Protein AF-A0A2V8DXL6-F1 (afdb_monomer)

Mean predicted aligned error: 6.65 Å

pLDDT: mean 88.21, std 13.23, range [35.91, 98.19]

Structure (mmCIF, N/CA/C/O backbone):
data_AF-A0A2V8DXL6-F1
#
_entry.id   AF-A0A2V8DXL6-F1
#
loop_
_atom_site.group_PDB
_atom_site.id
_atom_site.type_symbol
_atom_site.label_atom_id
_atom_site.label_alt_id
_atom_site.label_comp_id
_atom_site.label_asym_id
_atom_site.label_entity_id
_atom_site.label_seq_id
_atom_site.pdbx_PDB_ins_code
_atom_site.Cartn_x
_atom_site.Cartn_y
_atom_site.Cartn_z
_atom_site.occupancy
_atom_site.B_iso_or_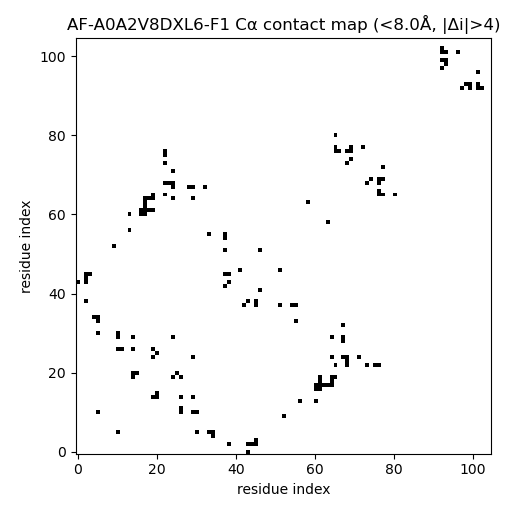equiv
_atom_site.auth_seq_id
_atom_site.auth_comp_id
_atom_site.auth_asym_id
_atom_site.auth_atom_id
_atom_site.pdbx_PDB_model_num
ATOM 1 N N . MET A 1 1 ? -5.921 -16.799 17.909 1.00 35.91 1 MET A N 1
ATOM 2 C CA . MET A 1 1 ? -6.701 -15.595 18.262 1.00 35.91 1 MET A CA 1
ATOM 3 C C . MET A 1 1 ? -6.657 -14.706 17.033 1.00 35.91 1 MET A C 1
ATOM 5 O O . MET A 1 1 ? -5.553 -14.402 16.611 1.00 35.91 1 MET A O 1
ATOM 9 N N . ARG A 1 2 ? -7.790 -14.450 16.365 1.00 43.59 2 ARG A N 1
ATOM 10 C CA . ARG A 1 2 ? -7.811 -13.587 15.170 1.00 43.59 2 ARG A CA 1
ATOM 11 C C . ARG A 1 2 ? -7.597 -12.141 15.632 1.00 43.59 2 ARG A C 1
ATOM 13 O O . ARG A 1 2 ? -8.335 -11.737 16.534 1.00 43.59 2 ARG A O 1
ATOM 20 N N . PRO A 1 3 ? -6.613 -11.399 15.104 1.00 50.16 3 PRO A N 1
ATOM 21 C CA . PRO A 1 3 ? -6.424 -10.003 15.475 1.00 50.16 3 PRO A CA 1
ATOM 22 C C . PRO A 1 3 ? -7.647 -9.183 15.092 1.00 50.16 3 PRO A C 1
ATOM 24 O O . PRO A 1 3 ? -8.432 -9.578 14.227 1.00 50.16 3 PRO A O 1
ATOM 27 N N . THR A 1 4 ? -7.859 -8.077 15.798 1.00 57.34 4 THR A N 1
ATOM 28 C CA . THR A 1 4 ? -9.035 -7.233 15.598 1.00 57.34 4 THR A CA 1
ATOM 29 C C . THR A 1 4 ? -9.073 -6.782 14.133 1.00 57.34 4 THR A C 1
ATOM 31 O O . THR A 1 4 ? -8.122 -6.132 13.688 1.00 57.34 4 THR A O 1
ATOM 34 N N . PRO A 1 5 ? -10.118 -7.137 13.363 1.00 71.75 5 PRO A N 1
ATOM 35 C CA . PRO A 1 5 ? -10.225 -6.719 11.972 1.00 71.75 5 PRO A CA 1
ATOM 36 C C . PRO A 1 5 ? -10.211 -5.192 11.893 1.00 71.75 5 PRO A C 1
ATOM 38 O O . PRO A 1 5 ? -10.829 -4.526 12.729 1.00 71.75 5 PRO A O 1
ATOM 41 N N . VAL A 1 6 ? -9.515 -4.630 10.901 1.00 84.88 6 VAL A N 1
ATOM 42 C CA . VAL A 1 6 ? -9.605 -3.190 10.627 1.00 84.88 6 VAL A CA 1
ATOM 43 C C . VAL A 1 6 ? -11.059 -2.874 10.273 1.00 84.88 6 VAL A C 1
ATOM 45 O O . VAL A 1 6 ? -11.664 -3.560 9.450 1.00 84.88 6 VAL A O 1
ATOM 48 N N . ASP A 1 7 ? -11.630 -1.857 10.917 1.00 90.75 7 ASP A N 1
ATOM 49 C CA . ASP A 1 7 ? -13.033 -1.481 10.732 1.00 90.75 7 ASP A CA 1
ATOM 50 C C . ASP A 1 7 ? -13.348 -1.169 9.256 1.00 90.75 7 ASP A C 1
ATOM 52 O O . ASP A 1 7 ? -12.593 -0.467 8.578 1.00 90.75 7 ASP A O 1
ATOM 56 N N . ALA A 1 8 ? -14.482 -1.664 8.752 1.00 91.50 8 ALA A N 1
ATOM 57 C CA . ALA A 1 8 ? -14.863 -1.537 7.345 1.00 91.50 8 ALA A CA 1
ATOM 58 C C . ALA A 1 8 ? -15.037 -0.079 6.874 1.00 91.50 8 ALA A C 1
ATOM 60 O O . ALA A 1 8 ? -14.762 0.233 5.712 1.00 91.50 8 ALA A O 1
ATOM 61 N N . VAL A 1 9 ? -15.467 0.829 7.756 1.00 94.00 9 VAL A N 1
ATOM 62 C CA . VAL A 1 9 ? -15.563 2.268 7.466 1.00 94.00 9 VAL A CA 1
ATOM 63 C C . VAL A 1 9 ? -14.166 2.860 7.307 1.00 94.00 9 VAL A C 1
ATOM 65 O O . VAL A 1 9 ? -13.919 3.633 6.378 1.00 94.00 9 VAL A O 1
ATOM 68 N N . VAL A 1 10 ? -13.228 2.456 8.170 1.00 94.25 10 VAL A N 1
ATOM 69 C CA . VAL A 1 10 ? -11.824 2.876 8.078 1.00 94.25 10 VAL A CA 1
ATOM 70 C C . VAL A 1 10 ? -11.196 2.352 6.790 1.00 94.25 10 VAL A C 1
ATOM 72 O O . VAL A 1 10 ? -10.592 3.141 6.065 1.00 94.25 10 VAL A O 1
ATOM 75 N N . VAL A 1 11 ? -11.387 1.070 6.460 1.00 96.25 11 VAL A N 1
ATOM 76 C CA . VAL A 1 11 ? -10.889 0.469 5.212 1.00 96.25 11 VAL A CA 1
ATOM 77 C C . VAL A 1 11 ? -11.399 1.238 3.998 1.00 96.25 11 VAL A C 1
ATOM 79 O O . VAL A 1 11 ? -10.594 1.640 3.164 1.00 96.25 11 VAL A O 1
ATOM 82 N N . ARG A 1 12 ? -12.707 1.512 3.909 1.00 97.38 12 ARG A N 1
ATOM 83 C CA . ARG A 1 12 ? -13.288 2.243 2.771 1.00 97.38 12 ARG A CA 1
ATOM 84 C C . ARG A 1 12 ? -12.683 3.635 2.602 1.00 97.38 12 ARG A C 1
ATOM 86 O O . ARG A 1 12 ? -12.292 4.010 1.503 1.00 97.38 12 ARG A O 1
ATOM 93 N N . ARG A 1 13 ? -12.531 4.377 3.697 1.00 97.38 13 ARG A N 1
ATOM 94 C CA . ARG A 1 13 ? -11.904 5.705 3.670 1.00 97.38 13 ARG A CA 1
ATOM 95 C C . ARG A 1 13 ? -10.437 5.640 3.231 1.00 97.38 13 ARG A C 1
ATOM 97 O O . ARG A 1 13 ? -9.969 6.505 2.496 1.00 97.38 13 ARG A O 1
ATOM 104 N N . LEU A 1 14 ? -9.687 4.644 3.708 1.00 97.94 14 LEU A N 1
ATOM 105 C CA . LEU A 1 14 ? -8.287 4.460 3.316 1.00 97.94 14 LEU A CA 1
ATOM 106 C C . LEU A 1 14 ? -8.163 3.991 1.863 1.00 97.94 14 LEU A C 1
ATOM 108 O O . LEU A 1 14 ? -7.239 4.422 1.187 1.00 97.94 14 LEU A O 1
ATOM 112 N N . TYR A 1 15 ? -9.115 3.201 1.368 1.00 98.19 15 TYR A N 1
ATOM 113 C CA . TYR A 1 15 ? -9.213 2.785 -0.030 1.00 98.19 15 TYR A CA 1
ATOM 114 C C . TYR A 1 15 ? -9.388 3.979 -0.977 1.00 98.19 15 TYR A C 1
ATOM 116 O O . TYR A 1 15 ? -8.664 4.101 -1.967 1.00 98.19 15 TYR A O 1
ATOM 124 N N . GLU A 1 16 ? -10.279 4.911 -0.629 1.00 97.94 16 GLU A N 1
ATOM 125 C CA . GLU A 1 16 ? -10.453 6.170 -1.362 1.00 97.94 16 GLU A CA 1
ATOM 126 C C . GLU A 1 16 ? -9.169 7.016 -1.335 1.00 97.94 16 GLU A C 1
ATOM 128 O O . GLU A 1 16 ? -8.690 7.458 -2.380 1.00 97.94 16 GLU A O 1
ATOM 133 N N . ARG A 1 17 ? -8.549 7.184 -0.156 1.00 97.94 17 ARG A N 1
ATOM 134 C CA . ARG A 1 17 ? -7.273 7.913 -0.008 1.00 97.94 17 ARG A CA 1
ATOM 135 C C . ARG A 1 17 ? -6.119 7.276 -0.780 1.00 97.94 17 ARG A C 1
ATOM 137 O O . ARG A 1 17 ? -5.260 7.998 -1.269 1.00 97.94 17 ARG A O 1
ATOM 144 N N . ALA A 1 18 ? -6.097 5.951 -0.876 1.00 97.44 18 ALA A N 1
ATOM 145 C CA . ALA A 1 18 ? -5.102 5.196 -1.626 1.00 97.44 18 ALA A CA 1
ATOM 146 C C . ALA A 1 18 ? -5.297 5.297 -3.148 1.00 97.44 18 ALA A C 1
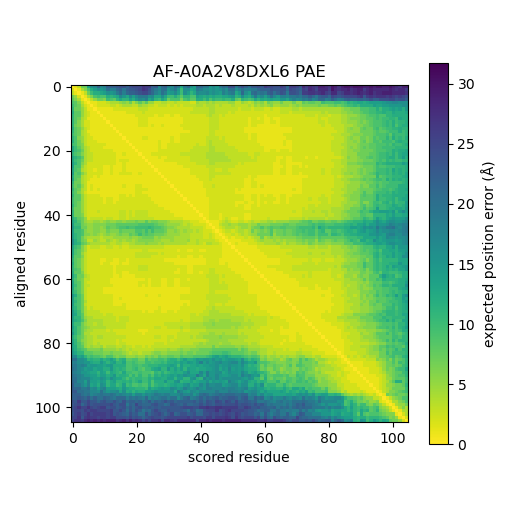ATOM 148 O O . ALA A 1 18 ? -4.450 4.826 -3.902 1.00 97.44 18 ALA A O 1
ATOM 149 N N . LYS A 1 19 ? -6.426 5.867 -3.606 1.00 97.69 19 LYS A N 1
ATOM 150 C CA . LYS A 1 19 ? -6.851 5.873 -5.014 1.00 97.69 19 LYS A CA 1
ATOM 151 C C . LYS A 1 19 ? -6.876 4.459 -5.606 1.00 97.69 19 LYS A C 1
ATOM 153 O O . LYS A 1 19 ? -6.594 4.275 -6.786 1.00 97.69 19 LYS A O 1
ATOM 158 N N . ALA A 1 20 ? -7.218 3.462 -4.788 1.00 97.19 20 ALA A N 1
ATOM 159 C CA . ALA A 1 20 ? -7.122 2.048 -5.144 1.00 97.19 20 ALA A CA 1
ATOM 160 C C . ALA A 1 20 ? -8.048 1.653 -6.313 1.00 97.19 20 ALA A C 1
ATOM 162 O O . ALA A 1 20 ? -7.689 0.802 -7.127 1.00 97.19 20 ALA A O 1
ATOM 163 N N . GLU A 1 21 ? -9.183 2.345 -6.466 1.00 97.12 21 GLU A N 1
ATOM 164 C CA . GLU A 1 21 ? -10.108 2.158 -7.593 1.00 97.12 21 GLU A CA 1
ATOM 165 C C . GLU A 1 21 ? -9.459 2.435 -8.951 1.00 97.12 21 GLU A C 1
ATOM 167 O O . GLU A 1 21 ? -9.804 1.788 -9.935 1.00 97.12 21 GLU A O 1
ATOM 172 N N . ARG A 1 22 ? -8.451 3.319 -9.003 1.00 96.75 22 ARG A N 1
ATOM 173 C CA . ARG A 1 22 ? -7.683 3.592 -10.226 1.00 96.75 22 ARG A CA 1
ATOM 174 C C . ARG A 1 22 ? -7.112 2.317 -10.847 1.00 96.75 22 ARG A C 1
ATOM 176 O O . ARG A 1 22 ? -6.965 2.277 -12.061 1.00 96.75 22 ARG A O 1
ATOM 183 N N . TRP A 1 23 ? -6.796 1.320 -10.022 1.00 96.88 23 TRP A N 1
ATOM 184 C CA . TRP A 1 23 ? -6.155 0.068 -10.420 1.00 96.88 23 TRP A CA 1
ATOM 185 C C . TRP A 1 23 ? -7.124 -1.114 -10.507 1.00 96.88 23 TRP A C 1
ATOM 187 O O . TRP A 1 23 ? -6.668 -2.241 -10.691 1.00 96.88 23 TRP A O 1
ATOM 197 N N . ASN A 1 24 ? -8.433 -0.881 -10.335 1.00 96.25 24 ASN A N 1
ATOM 198 C CA . ASN A 1 24 ? -9.446 -1.921 -10.116 1.00 96.25 24 ASN A CA 1
ATOM 199 C C . ASN A 1 24 ? -9.087 -2.883 -8.964 1.00 96.25 24 ASN A C 1
ATOM 201 O O . ASN A 1 24 ? -9.433 -4.063 -9.013 1.00 96.25 24 ASN A O 1
ATOM 205 N N . LEU A 1 25 ? -8.376 -2.396 -7.939 1.00 97.69 25 LEU A N 1
ATOM 206 C CA . LEU A 1 25 ? -7.955 -3.222 -6.810 1.00 97.69 25 LEU A CA 1
ATOM 207 C C . LEU A 1 25 ? -9.179 -3.619 -5.967 1.00 97.69 25 LEU A C 1
ATOM 209 O O . LEU A 1 25 ? -9.897 -2.733 -5.512 1.00 97.69 25 LEU A O 1
ATOM 213 N N . PRO A 1 26 ? -9.426 -4.907 -5.690 1.00 97.31 26 PRO A N 1
ATOM 214 C CA . PRO A 1 26 ? -10.496 -5.296 -4.780 1.00 97.31 26 PRO A CA 1
ATOM 215 C C . PRO A 1 26 ? -10.276 -4.733 -3.361 1.00 97.31 26 PRO A C 1
ATOM 217 O O . PRO A 1 26 ? -9.163 -4.729 -2.831 1.00 97.31 26 PRO A O 1
ATOM 220 N N . ILE A 1 27 ? -11.338 -4.221 -2.728 1.00 96.50 27 ILE A N 1
ATOM 221 C CA . ILE A 1 27 ? -11.243 -3.568 -1.407 1.00 96.50 27 ILE A CA 1
ATOM 222 C C . ILE A 1 27 ? -10.762 -4.521 -0.302 1.00 96.50 27 ILE A C 1
ATOM 224 O O . ILE A 1 27 ? -10.103 -4.091 0.643 1.00 96.50 27 ILE A O 1
ATOM 228 N N . ASP A 1 28 ? -11.075 -5.807 -0.425 1.00 96.38 28 ASP A N 1
ATOM 229 C CA . ASP A 1 28 ? -10.646 -6.884 0.463 1.00 96.38 28 ASP A CA 1
ATOM 230 C C . ASP A 1 28 ? -9.139 -7.142 0.380 1.00 96.38 28 ASP A C 1
ATOM 232 O O . ASP A 1 28 ? -8.512 -7.340 1.419 1.00 96.38 28 ASP A O 1
ATOM 236 N N . VAL A 1 29 ? -8.533 -7.024 -0.806 1.00 97.31 29 VAL A N 1
ATOM 237 C CA . VAL A 1 29 ? -7.070 -7.115 -0.963 1.00 97.31 29 VAL A CA 1
ATOM 238 C C . VAL A 1 29 ? -6.372 -5.996 -0.185 1.00 97.31 29 VAL A C 1
ATOM 240 O O . VAL A 1 29 ? -5.418 -6.244 0.556 1.00 97.31 29 VAL A O 1
ATOM 243 N N . LEU A 1 30 ? -6.869 -4.757 -0.283 1.00 97.06 30 LEU A N 1
ATOM 244 C CA . LEU A 1 30 ? -6.313 -3.649 0.499 1.00 97.06 30 LEU A CA 1
ATOM 245 C C . LEU A 1 30 ? -6.562 -3.837 2.006 1.00 97.06 30 LEU A C 1
ATOM 247 O O . LEU A 1 30 ? -5.682 -3.545 2.816 1.00 97.06 30 LEU A O 1
ATOM 251 N N . ALA A 1 31 ? -7.743 -4.327 2.392 1.00 96.50 31 ALA A N 1
ATOM 252 C CA . ALA A 1 31 ? -8.077 -4.597 3.788 1.00 96.50 31 ALA A CA 1
ATOM 253 C C . ALA A 1 31 ? -7.110 -5.611 4.418 1.00 96.50 31 ALA A C 1
ATOM 255 O O . ALA A 1 31 ? -6.612 -5.380 5.521 1.00 96.50 31 ALA A O 1
ATOM 256 N N . GLU A 1 32 ? -6.803 -6.689 3.696 1.00 96.00 32 GLU A N 1
ATOM 257 C CA . GLU A 1 32 ? -5.873 -7.729 4.136 1.00 96.00 32 GLU A CA 1
ATOM 258 C C . GLU A 1 32 ? -4.444 -7.191 4.278 1.00 96.00 32 GLU A C 1
ATOM 260 O O . GLU A 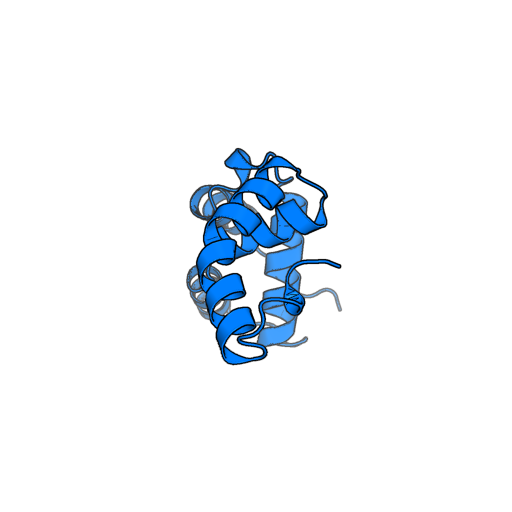1 32 ? -3.755 -7.480 5.260 1.00 96.00 32 GLU A O 1
ATOM 265 N N . ALA A 1 33 ? -4.007 -6.333 3.352 1.00 96.56 33 ALA A N 1
ATOM 266 C CA . ALA A 1 33 ? -2.702 -5.683 3.437 1.00 96.56 33 ALA A CA 1
ATOM 267 C C . ALA A 1 33 ? -2.594 -4.759 4.666 1.00 96.56 33 ALA A C 1
ATOM 269 O O . ALA A 1 33 ? -1.603 -4.811 5.400 1.00 96.56 33 ALA A O 1
ATOM 270 N N . LEU A 1 34 ? -3.627 -3.951 4.937 1.00 95.94 34 LEU A N 1
ATOM 271 C CA . LEU A 1 34 ? -3.695 -3.091 6.125 1.00 95.94 34 LEU A CA 1
ATOM 272 C C . LEU A 1 34 ? -3.696 -3.918 7.417 1.00 95.94 34 LEU A C 1
ATOM 274 O O . LEU A 1 34 ? -3.012 -3.560 8.379 1.00 95.94 34 LEU A O 1
ATOM 278 N N . HIS A 1 35 ? -4.430 -5.033 7.429 1.00 93.25 35 HIS A N 1
ATOM 279 C CA . HIS A 1 35 ? -4.476 -5.956 8.557 1.00 93.25 35 HIS A CA 1
ATOM 280 C C . HIS A 1 35 ? -3.107 -6.583 8.823 1.00 93.25 35 HIS A C 1
ATOM 282 O O . HIS A 1 35 ? -2.575 -6.438 9.922 1.00 93.25 35 HIS A O 1
ATOM 288 N N . THR A 1 36 ? -2.488 -7.166 7.796 1.00 93.62 36 THR A N 1
ATOM 289 C CA . THR A 1 36 ? -1.144 -7.756 7.870 1.00 93.62 36 THR A CA 1
ATOM 290 C C . THR A 1 36 ? -0.116 -6.740 8.372 1.00 93.62 36 THR A C 1
ATOM 292 O O . THR A 1 36 ? 0.744 -7.062 9.193 1.00 93.62 36 THR A O 1
ATOM 295 N N . SER A 1 37 ? -0.198 -5.490 7.906 1.00 94.19 37 SER A N 1
ATOM 296 C CA . SER A 1 37 ? 0.689 -4.416 8.359 1.00 94.19 37 SER A CA 1
ATOM 297 C C . SER A 1 37 ? 0.490 -4.112 9.848 1.00 94.19 37 SER A C 1
ATOM 299 O O . SER A 1 37 ? 1.459 -4.063 10.607 1.00 94.19 37 SER A O 1
ATOM 301 N N . ALA A 1 38 ? -0.763 -3.966 10.289 1.00 93.69 38 ALA A N 1
ATOM 302 C CA . ALA A 1 38 ? -1.094 -3.710 11.687 1.00 93.69 38 ALA A CA 1
ATOM 303 C C . ALA A 1 38 ? -0.667 -4.860 12.613 1.00 93.69 38 ALA A C 1
ATOM 305 O O . ALA A 1 38 ? -0.078 -4.608 13.664 1.00 93.69 38 ALA A O 1
ATOM 306 N N . GLU A 1 39 ? -0.901 -6.114 12.218 1.00 92.50 39 GLU A N 1
ATOM 307 C CA . GLU A 1 39 ? -0.452 -7.295 12.962 1.00 92.50 39 GLU A CA 1
ATOM 308 C C . GLU A 1 39 ? 1.070 -7.321 13.126 1.00 92.50 39 GLU A C 1
ATOM 310 O O . GLU A 1 39 ? 1.572 -7.585 14.218 1.00 92.50 39 GLU A O 1
ATOM 315 N N . ARG A 1 40 ? 1.822 -7.004 12.065 1.00 92.88 40 ARG A N 1
ATOM 316 C CA . ARG A 1 40 ? 3.291 -6.951 12.120 1.00 92.88 40 ARG A CA 1
ATOM 317 C C . ARG A 1 40 ? 3.807 -5.852 13.042 1.00 92.88 40 ARG A C 1
ATOM 319 O O . ARG A 1 40 ? 4.852 -6.031 13.660 1.00 92.88 40 ARG A O 1
ATOM 326 N N . THR A 1 41 ? 3.106 -4.723 13.129 1.00 94.38 41 THR A N 1
ATOM 327 C CA . THR A 1 41 ? 3.528 -3.583 13.952 1.00 94.38 41 THR A CA 1
ATOM 328 C C . THR A 1 41 ? 3.133 -3.725 15.421 1.00 94.38 41 THR A C 1
ATOM 330 O O . THR A 1 41 ? 3.945 -3.426 16.291 1.00 94.38 41 THR A O 1
ATOM 333 N N . PHE A 1 42 ? 1.918 -4.188 15.714 1.00 92.81 42 PHE A N 1
ATOM 334 C CA . PHE A 1 42 ? 1.384 -4.227 17.083 1.00 92.81 42 PHE A CA 1
ATOM 335 C C . PHE A 1 42 ? 1.364 -5.629 17.703 1.00 92.81 42 PHE A C 1
ATOM 337 O O . PHE A 1 42 ? 1.133 -5.786 18.903 1.00 92.81 42 PHE A O 1
ATOM 344 N N . GLY A 1 43 ? 1.636 -6.660 16.905 1.00 87.25 43 GLY A N 1
ATOM 345 C CA . GLY A 1 43 ? 1.648 -8.042 17.355 1.00 87.25 43 GLY A CA 1
ATOM 346 C C . GLY A 1 43 ? 0.264 -8.556 17.777 1.00 87.25 43 GLY A C 1
ATOM 347 O O . GLY A 1 43 ? -0.765 -7.916 17.546 1.00 87.25 43 GLY A O 1
ATOM 348 N N . PRO A 1 44 ? 0.214 -9.726 18.438 1.00 79.38 44 PRO A N 1
ATOM 349 C CA . PRO A 1 44 ? -1.040 -10.405 18.773 1.00 79.38 44 PRO A CA 1
ATOM 350 C C . PRO A 1 44 ? -1.871 -9.687 19.847 1.00 79.38 44 PRO A C 1
ATOM 352 O O . PRO A 1 44 ? -3.059 -9.969 19.981 1.00 79.38 44 PRO A O 1
ATOM 355 N N . GLN A 1 45 ? -1.256 -8.780 20.612 1.00 81.88 45 GLN A N 1
ATOM 356 C CA . GLN A 1 45 ? -1.933 -7.954 21.620 1.00 81.88 45 GLN A CA 1
ATOM 357 C C . GLN A 1 45 ? -2.807 -6.867 20.963 1.00 81.88 45 GLN A C 1
ATOM 359 O O . GLN A 1 45 ? -3.744 -6.372 21.586 1.00 81.88 45 GLN A O 1
ATOM 364 N N . GLY A 1 46 ? -2.525 -6.525 19.698 1.00 83.44 46 GLY A N 1
ATOM 365 C CA . GLY A 1 46 ? -3.186 -5.447 18.973 1.00 83.44 46 GLY A CA 1
ATOM 366 C C . GLY A 1 46 ? -2.785 -4.055 19.466 1.00 83.44 46 GLY A C 1
ATOM 367 O O . GLY A 1 46 ? -2.066 -3.892 20.450 1.00 83.44 46 GLY A O 1
ATOM 368 N N . ALA A 1 47 ? -3.259 -3.033 18.754 1.00 87.50 47 ALA A N 1
ATOM 369 C CA . ALA A 1 47 ? -3.102 -1.639 19.155 1.00 87.50 47 ALA A CA 1
ATOM 370 C C . ALA A 1 47 ? -4.376 -1.109 19.828 1.00 87.50 47 ALA A C 1
ATOM 372 O O . ALA A 1 47 ? -5.485 -1.518 19.463 1.00 87.50 47 ALA A O 1
ATOM 373 N N . PRO A 1 48 ? -4.255 -0.114 20.723 1.00 87.75 48 PRO A N 1
ATOM 374 C CA . PRO A 1 48 ? -5.380 0.731 21.095 1.00 87.75 48 PRO A CA 1
ATOM 375 C C . PRO A 1 48 ? -6.024 1.352 19.837 1.00 87.75 48 PRO A C 1
ATOM 377 O O . PRO A 1 48 ? -5.292 1.793 18.945 1.00 87.75 48 PRO A O 1
ATOM 380 N N . PRO A 1 49 ? -7.364 1.476 19.750 1.00 84.44 49 PRO A N 1
ATOM 381 C CA . PRO A 1 49 ? -8.042 1.925 18.526 1.00 84.44 49 PRO A CA 1
ATOM 382 C C . PRO A 1 49 ? -7.524 3.253 17.950 1.00 84.44 49 PRO A C 1
ATOM 384 O O . PRO A 1 49 ? -7.323 3.374 16.743 1.00 84.44 49 PRO A O 1
ATOM 387 N N . GLY A 1 50 ? -7.241 4.240 18.808 1.00 88.06 50 GLY A N 1
ATOM 388 C CA . GLY A 1 50 ? -6.709 5.538 18.375 1.00 88.06 50 GLY A CA 1
ATOM 389 C C . GLY A 1 50 ? -5.260 5.491 17.877 1.00 88.06 50 GLY A C 1
ATOM 390 O O . GLY A 1 50 ? -4.853 6.341 17.088 1.00 88.06 50 GLY A O 1
ATOM 391 N N . GLU A 1 51 ? -4.476 4.508 18.319 1.00 92.44 51 GLU A N 1
ATOM 392 C CA . GLU A 1 51 ? -3.103 4.292 17.856 1.00 92.44 51 GLU A CA 1
ATOM 393 C C . GLU A 1 51 ? -3.083 3.531 16.531 1.00 92.44 51 GLU A C 1
ATOM 395 O O . GLU A 1 51 ? -2.376 3.933 15.607 1.00 92.44 51 GLU A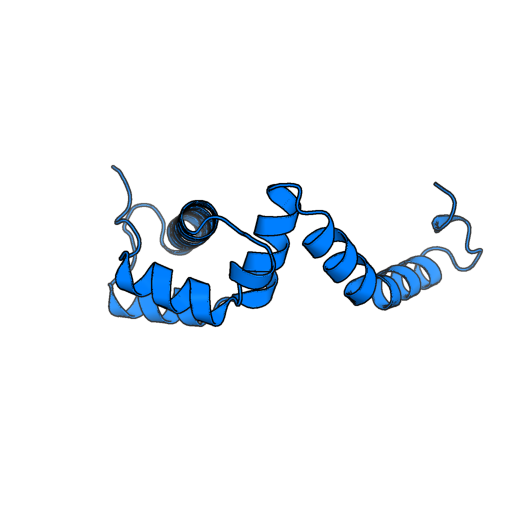 O 1
ATOM 400 N N . LEU A 1 52 ? -3.940 2.512 16.407 1.00 92.25 52 LEU A N 1
ATOM 401 C CA . LEU A 1 52 ? -4.152 1.775 15.165 1.00 92.25 52 LEU A CA 1
ATOM 402 C C . LEU A 1 52 ? -4.569 2.720 14.037 1.00 92.25 52 LEU A C 1
ATOM 404 O O . LEU A 1 52 ? -3.956 2.717 12.973 1.00 92.25 52 LEU A O 1
ATOM 408 N N . GLN A 1 53 ? -5.575 3.566 14.274 1.00 91.88 53 GLN A N 1
ATOM 409 C CA . GLN A 1 53 ? -6.048 4.500 13.256 1.00 91.88 53 GLN A CA 1
ATOM 410 C C . GLN A 1 53 ? -4.940 5.463 12.807 1.00 91.88 53 GLN A C 1
ATOM 412 O O . GLN A 1 53 ? -4.751 5.656 11.608 1.00 91.88 53 GLN A O 1
ATOM 417 N N . ARG A 1 54 ? -4.179 6.031 13.751 1.00 94.19 54 ARG A N 1
ATOM 418 C CA . ARG A 1 54 ? -3.076 6.953 13.444 1.00 94.19 54 ARG A CA 1
ATOM 419 C C . ARG A 1 54 ? -1.978 6.275 12.630 1.00 94.19 54 ARG A C 1
ATOM 421 O O . ARG A 1 54 ? -1.459 6.865 11.689 1.00 94.19 54 ARG A O 1
ATOM 428 N N . TYR A 1 55 ? -1.645 5.037 12.983 1.00 96.38 55 TYR A N 1
ATOM 429 C CA . TYR A 1 55 ? -0.679 4.235 12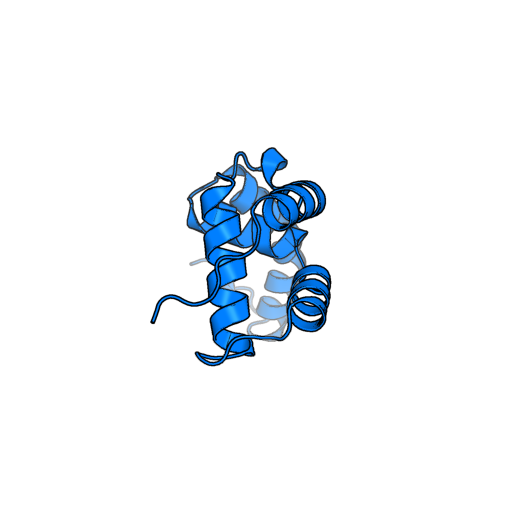.249 1.00 96.38 55 TYR A CA 1
ATOM 430 C C . TYR A 1 55 ? -1.143 3.975 10.812 1.00 96.38 55 TYR A C 1
ATOM 432 O O . TYR A 1 55 ? -0.416 4.300 9.877 1.00 96.38 55 TYR A O 1
ATOM 440 N N . LEU A 1 56 ? -2.370 3.483 10.616 1.00 95.94 56 LEU A N 1
ATOM 441 C CA . LEU A 1 56 ? -2.905 3.206 9.278 1.00 95.94 56 LEU A CA 1
ATOM 442 C C . LEU A 1 56 ? -2.978 4.476 8.415 1.00 95.94 56 LEU A C 1
ATOM 444 O O . LEU A 1 56 ? -2.702 4.437 7.220 1.00 95.94 56 LEU A O 1
ATOM 448 N N . GLU A 1 57 ? -3.306 5.620 9.019 1.00 95.12 57 GLU A N 1
ATOM 449 C CA . GLU A 1 57 ? -3.318 6.920 8.341 1.00 95.12 57 GLU A CA 1
ATOM 450 C C . GLU A 1 57 ? -1.919 7.451 7.985 1.00 95.12 57 GLU A C 1
ATOM 452 O O . GLU A 1 57 ? -1.829 8.314 7.109 1.00 95.12 57 GLU A O 1
ATOM 457 N N . SER A 1 58 ? -0.860 6.960 8.640 1.00 96.50 58 SER A N 1
ATOM 458 C CA . SER A 1 58 ? 0.538 7.327 8.364 1.00 96.50 58 SER A CA 1
ATOM 459 C C . SER A 1 58 ? 1.199 6.503 7.258 1.00 96.50 58 SER A C 1
ATOM 461 O O . SER A 1 58 ? 2.292 6.851 6.815 1.00 96.50 58 SER A O 1
ATOM 463 N N . LEU A 1 59 ? 0.556 5.426 6.798 1.00 97.31 59 LEU A N 1
ATOM 464 C CA . LEU A 1 59 ? 1.079 4.604 5.710 1.00 97.31 59 LEU A CA 1
ATOM 465 C C . LEU A 1 59 ? 1.108 5.387 4.389 1.00 97.31 59 LEU A C 1
ATOM 467 O O . LEU A 1 59 ? 0.257 6.241 4.124 1.00 97.31 59 LEU A O 1
ATOM 471 N N . HIS A 1 60 ? 2.051 5.029 3.518 1.00 96.44 60 HIS A N 1
ATOM 472 C CA . HIS A 1 60 ? 2.076 5.471 2.124 1.00 96.44 60 HIS A CA 1
ATOM 473 C C . HIS A 1 60 ? 0.985 4.739 1.331 1.00 96.44 60 HIS A C 1
ATOM 475 O O . HIS A 1 60 ? 1.246 3.775 0.621 1.00 96.44 60 HIS A O 1
ATOM 481 N N . LEU A 1 61 ? -0.269 5.160 1.522 1.00 97.50 61 LEU A N 1
ATOM 482 C CA . LEU A 1 61 ? -1.452 4.441 1.038 1.00 97.50 61 LEU A CA 1
ATOM 483 C C . LEU A 1 61 ? -1.494 4.295 -0.488 1.00 97.50 61 LEU A C 1
ATOM 485 O O . LEU A 1 61 ? -1.900 3.244 -0.972 1.00 97.50 61 LEU A O 1
ATOM 489 N N . GLU A 1 62 ? -1.077 5.321 -1.236 1.00 96.88 62 GLU A N 1
ATOM 490 C CA . GLU A 1 62 ? -1.036 5.250 -2.705 1.00 96.88 62 GLU A CA 1
ATOM 491 C C . GLU A 1 62 ? -0.016 4.200 -3.178 1.00 96.88 62 GLU A C 1
ATOM 493 O O . GLU A 1 62 ? -0.368 3.329 -3.974 1.00 96.88 62 GLU A O 1
ATOM 498 N N . ASP A 1 63 ? 1.197 4.199 -2.616 1.00 95.88 63 ASP A N 1
ATOM 499 C CA . ASP A 1 63 ? 2.235 3.211 -2.944 1.00 95.88 63 ASP A CA 1
ATOM 500 C C . ASP A 1 63 ? 1.824 1.796 -2.523 1.00 95.88 63 ASP A C 1
ATOM 502 O O . ASP A 1 63 ? 2.053 0.832 -3.254 1.00 95.88 63 ASP A O 1
ATOM 506 N N . LEU A 1 64 ? 1.170 1.664 -1.363 1.00 96.88 64 LEU A N 1
ATOM 507 C CA . LEU A 1 64 ? 0.627 0.391 -0.896 1.00 96.88 64 LEU A CA 1
ATOM 508 C C . LEU A 1 64 ? -0.406 -0.162 -1.886 1.00 96.88 64 LEU A C 1
ATOM 510 O O . LEU A 1 64 ? -0.342 -1.340 -2.228 1.00 96.88 64 LEU A O 1
ATOM 514 N N . ALA A 1 65 ? -1.323 0.672 -2.386 1.00 97.81 65 ALA A N 1
ATOM 515 C CA . ALA A 1 65 ? -2.304 0.242 -3.379 1.00 97.81 65 ALA A CA 1
ATOM 516 C C . ALA A 1 65 ? -1.661 -0.142 -4.717 1.00 97.81 65 ALA A C 1
ATOM 518 O O . ALA A 1 65 ? -2.080 -1.135 -5.309 1.00 97.81 65 ALA A O 1
ATOM 519 N N . VAL A 1 66 ? -0.634 0.584 -5.176 1.00 97.38 66 VAL A N 1
ATOM 520 C CA . VAL A 1 66 ? 0.133 0.202 -6.376 1.00 97.38 66 VAL A CA 1
ATOM 521 C C . VAL A 1 66 ? 0.802 -1.156 -6.171 1.00 97.38 66 VAL A C 1
ATOM 523 O O . VAL A 1 66 ? 0.666 -2.031 -7.020 1.00 97.38 66 VAL A O 1
ATOM 526 N N . ALA A 1 67 ? 1.469 -1.370 -5.034 1.00 97.06 67 ALA A N 1
ATOM 527 C CA . ALA A 1 67 ? 2.137 -2.633 -4.730 1.00 97.06 67 ALA A CA 1
ATOM 528 C C . ALA A 1 67 ? 1.151 -3.812 -4.662 1.00 97.06 67 ALA A C 1
ATOM 530 O O . ALA A 1 67 ? 1.411 -4.859 -5.255 1.00 97.06 67 ALA A O 1
ATOM 531 N N . CYS A 1 68 ? 0.005 -3.634 -3.996 1.00 97.88 68 CYS A N 1
ATOM 532 C CA . CYS A 1 68 ? -1.064 -4.631 -3.971 1.00 97.88 68 CYS A CA 1
ATOM 533 C C . CYS A 1 68 ? -1.603 -4.913 -5.379 1.00 97.88 68 CYS A C 1
ATOM 535 O O . CYS A 1 68 ? -1.712 -6.070 -5.764 1.00 97.88 68 CYS A O 1
ATOM 537 N N . ALA A 1 69 ? -1.879 -3.882 -6.181 1.00 97.50 69 ALA A N 1
ATOM 538 C CA . ALA A 1 69 ? -2.366 -4.061 -7.547 1.00 97.50 69 ALA A CA 1
ATOM 539 C C . ALA A 1 69 ? -1.346 -4.776 -8.449 1.00 97.50 69 ALA A C 1
ATOM 541 O O . ALA A 1 69 ? -1.729 -5.624 -9.252 1.00 97.50 69 ALA A O 1
ATOM 542 N N . CYS A 1 70 ? -0.050 -4.494 -8.292 1.00 97.00 70 CYS A N 1
ATOM 543 C CA . CYS A 1 70 ? 1.014 -5.239 -8.963 1.00 97.00 70 CYS A CA 1
ATOM 544 C C . CYS A 1 70 ? 1.021 -6.721 -8.552 1.00 97.00 70 CYS A C 1
ATOM 546 O O . CYS A 1 70 ? 1.169 -7.588 -9.414 1.00 97.00 70 CYS A O 1
ATOM 548 N N . ALA A 1 71 ? 0.843 -7.018 -7.259 1.00 96.94 71 ALA A N 1
ATOM 549 C CA . ALA A 1 71 ? 0.778 -8.388 -6.744 1.00 96.94 71 ALA A CA 1
ATOM 550 C C . ALA A 1 71 ? -0.453 -9.157 -7.259 1.00 96.94 71 ALA A C 1
ATOM 552 O O . ALA A 1 71 ? -0.344 -10.344 -7.553 1.00 96.94 71 ALA A O 1
ATOM 553 N N . GLU A 1 72 ? -1.578 -8.465 -7.455 1.00 96.81 72 GLU A N 1
ATOM 554 C CA . GLU A 1 72 ? -2.796 -9.001 -8.086 1.00 96.81 72 GLU A CA 1
ATOM 555 C C . GLU A 1 72 ? -2.694 -9.118 -9.622 1.00 96.81 72 GLU A C 1
ATOM 557 O O . GLU A 1 72 ? -3.634 -9.559 -10.280 1.00 96.81 72 GLU A O 1
ATOM 562 N N . GLY A 1 73 ? -1.563 -8.733 -10.224 1.00 95.25 73 GLY A N 1
ATOM 563 C CA . GLY A 1 73 ? -1.327 -8.874 -11.664 1.00 95.25 73 GLY A CA 1
ATOM 564 C C . GLY A 1 73 ? -1.892 -7.744 -12.533 1.00 95.25 73 GLY A C 1
ATOM 565 O O . GLY A 1 73 ? -2.059 -7.929 -13.736 1.00 95.25 73 GLY A O 1
ATOM 566 N N . SER A 1 74 ? -2.169 -6.565 -11.969 1.00 97.06 74 SER A N 1
ATOM 567 C CA . SER A 1 74 ? -2.629 -5.402 -12.739 1.00 97.06 74 SER A CA 1
ATOM 568 C C . SER A 1 74 ? -1.521 -4.850 -13.645 1.00 97.06 74 SER A C 1
ATOM 570 O O . SER A 1 74 ? -0.578 -4.208 -13.174 1.00 97.06 74 SER A O 1
ATOM 572 N N . GLU A 1 75 ? -1.647 -5.049 -14.963 1.00 95.50 75 GLU A N 1
ATOM 573 C CA . GLU A 1 75 ? -0.711 -4.500 -15.962 1.00 95.50 75 GLU A CA 1
ATOM 574 C C . GLU A 1 75 ? -0.592 -2.975 -15.860 1.00 95.50 75 GLU A C 1
ATOM 576 O O . GLU A 1 75 ? 0.506 -2.426 -15.904 1.00 95.50 75 GLU A O 1
ATOM 581 N N . GLN A 1 76 ? -1.709 -2.281 -15.638 1.00 95.25 76 GLN A N 1
ATOM 582 C CA . GLN A 1 76 ? -1.725 -0.824 -15.520 1.00 95.25 76 GLN A CA 1
ATOM 583 C C . GLN A 1 76 ? -0.918 -0.328 -14.305 1.00 95.25 76 GLN A C 1
ATOM 585 O O . GLN A 1 76 ? -0.222 0.690 -14.392 1.00 95.25 76 GLN A O 1
ATOM 590 N N . ALA A 1 77 ? -1.002 -1.039 -13.175 1.00 96.19 77 ALA A N 1
ATOM 591 C CA . ALA A 1 77 ? -0.206 -0.734 -11.989 1.00 96.19 77 ALA A CA 1
ATOM 592 C C . ALA A 1 77 ? 1.284 -0.999 -12.249 1.00 96.19 77 ALA A C 1
ATOM 594 O O . ALA A 1 77 ? 2.120 -0.154 -11.923 1.00 96.19 77 ALA A O 1
ATOM 595 N N . TRP A 1 78 ? 1.612 -2.105 -12.926 1.00 95.06 78 TRP A N 1
ATOM 596 C CA . TRP A 1 78 ? 2.980 -2.427 -13.334 1.00 95.06 78 TRP A CA 1
ATOM 597 C C . TRP A 1 78 ? 3.581 -1.380 -14.273 1.00 95.06 78 TRP A C 1
ATOM 599 O O . TRP A 1 78 ? 4.702 -0.921 -14.047 1.00 95.06 78 TRP A O 1
ATOM 609 N N . GLU A 1 79 ? 2.843 -0.940 -15.292 1.00 94.56 79 GLU A N 1
ATOM 610 C CA . GLU A 1 79 ? 3.280 0.126 -16.196 1.00 94.56 79 GLU A CA 1
ATOM 611 C C . GLU A 1 79 ? 3.549 1.433 -15.449 1.00 94.56 79 GLU A C 1
ATOM 613 O O . GLU A 1 79 ? 4.539 2.118 -15.723 1.00 94.56 79 GLU A O 1
ATOM 618 N N . HIS A 1 80 ? 2.675 1.797 -14.507 1.00 93.81 80 HIS A N 1
ATOM 619 C CA . HIS A 1 80 ? 2.861 2.981 -13.679 1.00 93.81 80 HIS A CA 1
ATOM 620 C C . HIS A 1 80 ? 4.101 2.868 -12.795 1.00 93.81 80 HIS A C 1
ATOM 622 O O . HIS A 1 80 ? 4.942 3.767 -12.843 1.00 93.81 80 HIS A O 1
ATOM 628 N N . PHE A 1 81 ? 4.234 1.763 -12.062 1.00 92.56 81 PHE A N 1
ATOM 629 C CA . PHE A 1 81 ? 5.366 1.487 -11.185 1.00 92.56 81 PHE A CA 1
ATOM 630 C C . PHE A 1 81 ? 6.690 1.545 -11.954 1.00 92.56 81 PHE A C 1
ATOM 632 O O . PHE A 1 81 ? 7.610 2.277 -11.585 1.00 92.56 81 PHE A O 1
ATOM 639 N N . VAL A 1 82 ? 6.777 0.835 -13.083 1.00 90.50 82 VAL A N 1
ATOM 640 C CA . VAL A 1 82 ? 7.981 0.833 -13.916 1.00 90.50 82 VAL A CA 1
ATOM 641 C C . VAL A 1 82 ? 8.249 2.227 -14.467 1.00 90.50 82 VAL A C 1
ATOM 643 O O . VAL A 1 82 ? 9.383 2.683 -14.398 1.00 90.50 82 VAL A O 1
ATOM 646 N N . ARG A 1 83 ? 7.247 2.940 -14.992 1.00 90.75 83 ARG A N 1
ATOM 647 C CA . ARG A 1 83 ? 7.443 4.297 -15.527 1.00 90.75 83 ARG A CA 1
ATOM 648 C C . ARG A 1 83 ? 8.000 5.258 -14.475 1.00 90.75 83 ARG A C 1
ATOM 650 O O . ARG A 1 83 ? 8.857 6.073 -14.806 1.00 90.75 83 ARG A O 1
ATOM 657 N N . GLU A 1 84 ? 7.528 5.160 -13.239 1.00 89.19 84 GLU A N 1
ATOM 658 C CA . GLU A 1 84 ? 7.912 6.058 -12.150 1.00 89.19 84 GLU A CA 1
ATOM 659 C C . GLU A 1 84 ? 9.295 5.737 -11.575 1.00 89.19 84 GLU A C 1
ATOM 661 O O . GLU A 1 84 ? 10.108 6.638 -11.364 1.00 89.19 84 GLU A O 1
ATOM 666 N N . HIS A 1 85 ? 9.614 4.451 -11.404 1.00 84.69 85 HIS A N 1
ATOM 667 C CA . HIS A 1 85 ? 10.875 4.031 -10.792 1.00 84.69 85 HIS A CA 1
ATOM 668 C C . HIS A 1 85 ? 12.004 3.764 -11.793 1.00 84.69 85 HIS A C 1
ATOM 670 O O . HIS A 1 85 ? 13.175 3.789 -11.408 1.00 84.69 85 HIS A O 1
ATOM 676 N N . ARG A 1 86 ? 11.715 3.577 -13.087 1.00 83.19 86 ARG A N 1
ATOM 677 C CA . ARG A 1 86 ? 12.735 3.336 -14.125 1.00 83.19 86 ARG A CA 1
ATOM 678 C C . ARG A 1 86 ? 13.876 4.363 -14.106 1.00 83.19 86 ARG A C 1
ATOM 680 O O . ARG A 1 86 ? 15.025 3.931 -14.141 1.00 83.19 86 ARG A O 1
ATOM 687 N N . PRO A 1 87 ? 13.644 5.685 -13.972 1.00 84.31 87 PRO A N 1
ATOM 688 C CA . PRO A 1 87 ? 14.740 6.655 -13.950 1.00 84.31 87 PRO A CA 1
ATOM 689 C C . PRO A 1 87 ? 15.690 6.505 -12.755 1.00 84.31 87 PRO A C 1
ATOM 691 O O . PRO A 1 87 ? 16.876 6.811 -12.875 1.00 84.31 87 PRO A O 1
ATOM 694 N N . ILE A 1 88 ? 15.192 6.090 -11.584 1.00 83.69 88 ILE A N 1
ATOM 695 C CA . ILE A 1 88 ? 16.048 5.897 -10.407 1.00 83.69 88 ILE A CA 1
ATOM 696 C C . ILE A 1 88 ? 16.724 4.528 -10.423 1.00 83.69 88 ILE A C 1
ATOM 698 O O . ILE A 1 88 ? 17.904 4.441 -10.096 1.00 83.69 88 ILE A O 1
ATOM 702 N N . LEU A 1 89 ? 16.027 3.494 -10.899 1.00 80.06 89 LEU A N 1
ATOM 703 C CA . LEU A 1 89 ? 16.599 2.164 -11.096 1.00 80.06 89 LEU A CA 1
ATOM 704 C C . LEU A 1 89 ? 17.734 2.194 -12.124 1.00 80.06 89 LEU A C 1
ATOM 706 O O . LEU A 1 89 ? 18.778 1.598 -11.889 1.00 80.06 89 LEU A O 1
ATOM 710 N N . TYR A 1 90 ? 17.586 2.951 -13.214 1.00 80.38 90 TYR A N 1
ATOM 711 C CA . TYR A 1 90 ? 18.651 3.114 -14.206 1.00 80.38 90 TYR A CA 1
ATOM 712 C C . TYR A 1 90 ? 19.840 3.900 -13.663 1.00 80.38 90 TYR A C 1
ATOM 714 O O . TYR A 1 90 ? 20.975 3.496 -13.885 1.00 80.38 90 TYR A O 1
ATOM 722 N N . ARG A 1 91 ? 19.609 4.961 -12.881 1.00 80.06 91 ARG A N 1
ATOM 723 C CA . ARG A 1 91 ? 20.708 5.668 -12.203 1.00 80.06 91 ARG A CA 1
ATOM 724 C C . ARG A 1 91 ? 21.454 4.772 -11.216 1.00 80.06 91 ARG A C 1
ATOM 726 O O . ARG A 1 91 ? 22.673 4.865 -11.123 1.00 80.06 91 ARG A O 1
ATOM 733 N N . ALA A 1 92 ? 20.740 3.912 -10.492 1.00 80.75 92 ALA A N 1
ATOM 734 C CA . ALA A 1 92 ? 21.360 2.934 -9.607 1.00 80.75 92 ALA A CA 1
ATOM 735 C C . ALA A 1 92 ? 22.165 1.891 -10.399 1.00 80.75 92 ALA A C 1
ATOM 737 O O . ALA A 1 92 ? 23.300 1.606 -10.032 1.00 80.75 92 ALA A O 1
ATOM 738 N N . ALA A 1 93 ? 21.619 1.374 -11.503 1.00 80.44 93 ALA A N 1
ATOM 739 C CA . ALA A 1 93 ? 22.314 0.433 -12.378 1.00 80.44 93 ALA A CA 1
ATOM 740 C C . ALA A 1 93 ? 23.599 1.038 -12.966 1.00 80.44 93 ALA A C 1
ATOM 742 O O . ALA A 1 93 ? 24.644 0.407 -12.884 1.00 80.44 93 ALA A O 1
ATOM 743 N N . ASP A 1 94 ? 23.556 2.279 -13.456 1.00 79.50 94 ASP A N 1
ATOM 744 C CA . ASP A 1 94 ? 24.727 2.969 -14.018 1.00 79.50 94 ASP A CA 1
ATOM 745 C C . ASP A 1 94 ? 25.818 3.231 -12.975 1.00 79.50 94 ASP A C 1
ATOM 747 O O . ASP A 1 94 ? 27.005 3.226 -13.293 1.00 79.50 94 ASP A O 1
ATOM 751 N N . ALA A 1 95 ? 25.427 3.462 -11.719 1.00 81.69 95 ALA A N 1
ATOM 752 C CA . ALA A 1 95 ? 26.374 3.607 -10.621 1.00 81.69 95 ALA A CA 1
ATOM 753 C C . ALA A 1 95 ? 27.052 2.276 -10.251 1.00 81.69 95 ALA A C 1
ATOM 755 O O . ALA A 1 95 ? 28.184 2.287 -9.770 1.00 81.69 95 ALA A O 1
ATOM 756 N N . LEU A 1 96 ? 26.366 1.146 -10.454 1.00 80.50 96 LEU A N 1
ATOM 757 C CA . LEU A 1 96 ? 26.879 -0.195 -10.159 1.00 80.50 96 LEU A CA 1
ATOM 758 C C . LEU A 1 96 ? 27.708 -0.767 -11.317 1.00 80.50 96 LEU A C 1
ATOM 760 O O . LEU A 1 96 ? 28.754 -1.366 -11.078 1.00 80.50 96 LEU A O 1
ATOM 764 N N . ASP A 1 97 ? 27.258 -0.567 -12.554 1.00 78.56 97 ASP A N 1
ATOM 765 C CA . ASP A 1 97 ? 27.935 -0.975 -13.781 1.00 78.56 97 ASP A CA 1
ATOM 766 C C . ASP A 1 97 ? 27.815 0.126 -14.856 1.00 78.56 97 ASP A C 1
ATOM 768 O O . ASP A 1 97 ? 26.856 0.155 -15.638 1.00 78.56 97 ASP A O 1
ATOM 772 N N . PRO A 1 98 ? 28.818 1.019 -14.946 1.00 69.81 98 PRO A N 1
ATOM 773 C CA . PRO A 1 98 ? 28.832 2.114 -15.913 1.00 69.81 98 PRO A CA 1
ATOM 774 C C . PRO A 1 98 ? 28.889 1.662 -17.379 1.00 69.81 98 PRO A C 1
ATOM 776 O O . PRO A 1 98 ? 28.699 2.487 -18.272 1.00 69.81 98 PRO A O 1
ATOM 779 N N . SER A 1 99 ? 29.185 0.382 -17.650 1.00 74.62 99 SER A N 1
ATOM 780 C CA . SER A 1 99 ? 29.268 -0.155 -19.014 1.00 74.62 99 SER A CA 1
ATOM 781 C C . SER A 1 99 ? 27.898 -0.325 -19.680 1.00 74.62 99 SER A C 1
ATOM 783 O O . SER A 1 99 ? 27.822 -0.465 -20.899 1.00 74.62 99 SER A O 1
ATOM 785 N N . GLY A 1 100 ? 26.813 -0.289 -18.895 1.00 62.22 100 GLY A N 1
ATOM 786 C CA . GLY A 1 100 ? 25.443 -0.448 -19.378 1.00 62.22 100 GLY A CA 1
ATOM 787 C C . GLY A 1 100 ? 25.007 -1.902 -19.591 1.00 62.22 100 GLY A C 1
ATOM 788 O O . GLY A 1 100 ? 23.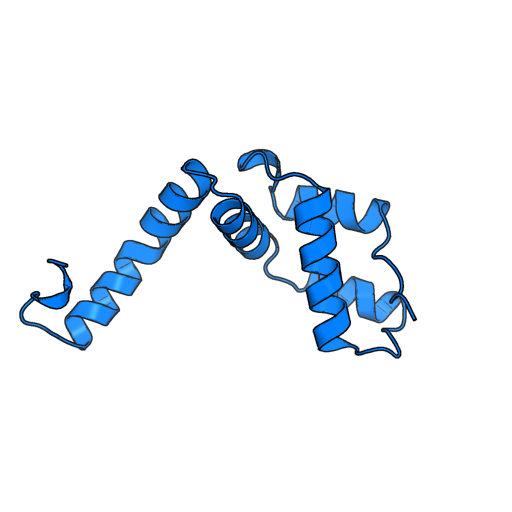861 -2.115 -19.986 1.00 62.22 100 GLY A O 1
ATOM 789 N N . SER A 1 101 ? 25.862 -2.892 -19.289 1.00 65.81 101 SER A N 1
ATOM 790 C CA . SER A 1 101 ? 25.548 -4.321 -19.468 1.00 65.81 101 SER A CA 1
ATOM 791 C C . SER A 1 101 ? 24.399 -4.802 -18.572 1.00 65.81 101 SER A C 1
ATOM 793 O O . SER A 1 101 ? 23.637 -5.689 -18.948 1.00 65.81 101 SER A O 1
ATOM 795 N N . ALA A 1 102 ? 24.189 -4.136 -17.431 1.00 59.84 102 ALA A N 1
ATOM 796 C CA . ALA A 1 102 ? 23.092 -4.402 -16.499 1.00 59.84 102 ALA A CA 1
ATOM 797 C C . ALA A 1 102 ? 21.674 -4.176 -17.079 1.00 59.84 102 ALA A C 1
ATOM 799 O O . ALA A 1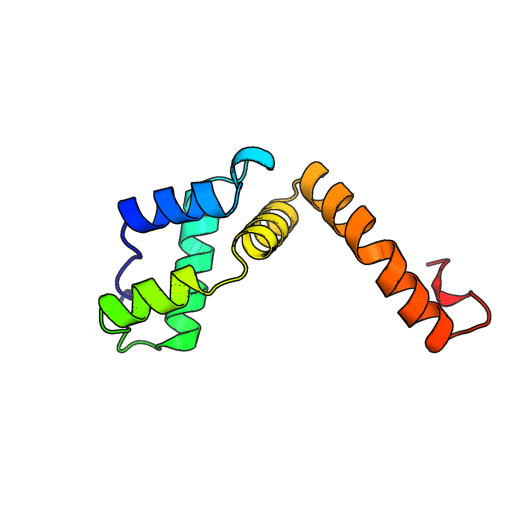 102 ? 20.686 -4.396 -16.380 1.00 59.84 102 ALA A O 1
ATOM 800 N N . ARG A 1 103 ? 21.556 -3.707 -18.329 1.00 55.59 103 ARG A N 1
ATOM 801 C CA . ARG A 1 103 ? 20.289 -3.372 -18.996 1.00 55.59 103 ARG A CA 1
ATOM 802 C C . ARG A 1 103 ? 19.793 -4.440 -19.988 1.00 55.59 103 ARG A C 1
ATOM 804 O O . ARG A 1 103 ? 18.680 -4.281 -20.478 1.00 55.59 103 ARG A O 1
ATOM 811 N N . GLU A 1 104 ? 20.575 -5.485 -20.288 1.00 56.28 104 GLU A N 1
ATOM 812 C CA . GLU A 1 104 ? 20.299 -6.457 -21.374 1.00 56.28 104 GLU A CA 1
ATOM 813 C C . GLU A 1 104 ? 19.946 -7.893 -20.915 1.00 56.28 104 GLU A C 1
ATOM 815 O O . GLU A 1 104 ? 20.259 -8.855 -21.616 1.00 56.28 104 GLU A O 1
ATOM 820 N N . LEU A 1 105 ? 19.298 -8.071 -19.757 1.00 49.59 105 LEU A N 1
ATOM 821 C CA . LEU A 1 105 ? 18.859 -9.399 -19.285 1.00 49.59 105 LEU A CA 1
ATOM 822 C C . LEU A 1 105 ? 17.437 -9.763 -19.728 1.00 49.59 105 LEU A C 1
ATOM 824 O O . LEU A 1 105 ? 16.538 -8.903 -19.584 1.00 49.59 105 LEU A O 1
#

Radius of gyration: 17.32 Å; Cα contacts (8 Å, |Δi|>4): 82; chains: 1; bounding box: 45×24×43 Å

Sequence (105 aa):
MRPTPVDAVVVRRLYERAKAERWNLPIDVLAEALH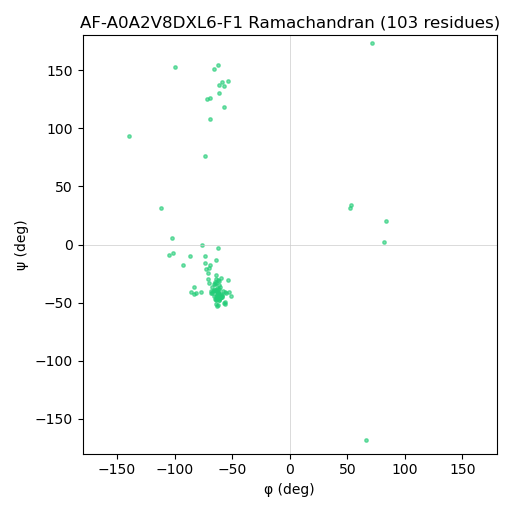TSAERTFGPQGAPPGELQRYLESLHLEDLAVACACAEGSEQAWEHFVREHRPILYRAADALDPSGSAREL

Foldseek 3Di:
DQADQDDPVLLVVLCVVLVLVVQVQDSVLSSVLLSVVQCVVQNRVGDDPVVSSVVSVPDPSVVSSLVSSVVVVRPVSVVVVCVVCVVVVVVVVCVVPVVCPSPPD

Solvent-accessible surface area (backbone atoms only — not comparable to full-atom values): 6146 Å² total; per-residue (Å²): 134,84,66,84,74,73,53,69,69,57,43,53,55,49,40,60,72,16,50,25,69,83,57,71,42,58,68,63,61,54,44,52,52,55,40,56,52,48,43,72,74,43,39,92,83,50,61,61,69,75,55,43,53,53,51,65,71,67,49,6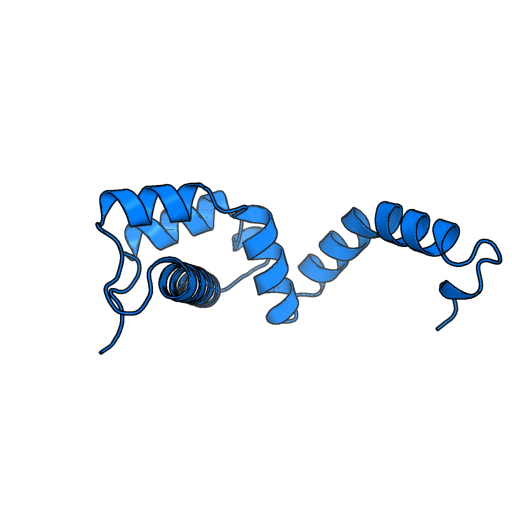4,42,45,61,50,36,41,54,51,21,39,74,74,64,29,63,71,31,43,55,49,52,48,65,68,45,44,68,57,53,48,53,51,43,41,73,75,39,76,85,54,70,87,74,77,126

Nearest PDB structures (foldseek):
  6oly-assembly1_C  TM=2.514E-01  e=3.499E+00  Methanothermobacter thermautotrophicus

Secondary structure (DSSP, 8-state):
-PPPPPPHHHHHHHHHHTTGGGGT--HHHHHHHHHHHHHHHH-TT---HHHHHHHHHHS-HHHHHHHHHHHTT-HHHHHHHHHHHHHHHHHHHHHH-TTSGGG--